Protein AF-A0A849Q1C1-F1 (afdb_monomer)

pLDDT: mean 88.95, std 11.0, range [47.62, 97.81]

Secondary structure (DSSP, 8-state):
--EEEE-----SSS---HHHHHHHHH-SEEEE-S---SHHHHHHHHTTS-EEE---SSS-HHHHHHS-SEEEEEETTEEEEEESS----SS----

Foldseek 3Di:
DAEAEEEQCQDDFCDDDPVCVVVLVPHQAYEYQANLQDPRNVVNSVVSVRYDYAHAPNHDPVRNVVGHQKDWDDDPNDIDIHHNDDDPPPDDPPD

Mean predicted aligned error: 4.96 Å

Radius of gyration: 13.64 Å; Cα contacts (8 Å, |Δi|>4): 164; chains: 1; bounding box: 29×27×38 Å

Solvent-accessible surface area (backbone atoms only — not comparable to full-atom values): 5609 Å² total; per-residue (Å²): 140,40,72,44,78,48,54,66,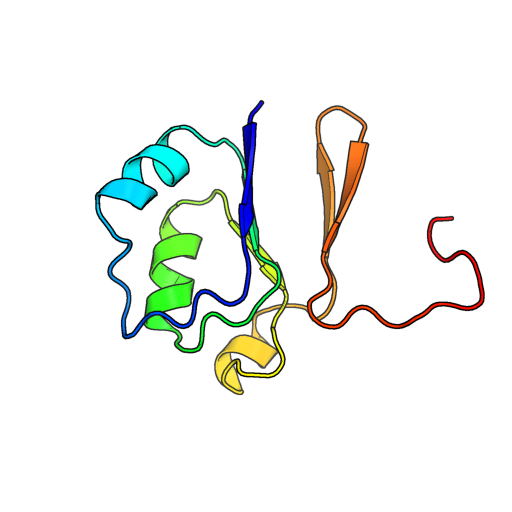62,62,44,88,50,46,79,71,55,74,82,53,44,57,55,63,69,74,32,65,33,34,42,32,32,16,20,36,57,39,70,46,25,44,47,49,51,50,73,68,75,34,60,46,60,20,30,25,91,71,33,47,74,71,50,54,72,75,30,44,65,61,42,76,51,72,54,99,92,42,80,47,78,43,51,40,80,82,71,90,66,95,57,90,80,88,123

Sequence (95 aa):
MRILAISDTHLRGGDIPPTFRGLVDDCDIIAHAGDFTSNECYNAFAATGKLKAVCGNSDDSELKKILPERLVFETEGVKIGIVHEGSLSIMDTTA

Nearest PDB structures (foldseek):
  5xcj-assembly1_A  TM=7.704E-01  e=1.909E-03  Entamoeba histolytica
  7r3a-assembly4_G  TM=3.792E-01  e=2.332E+00  Methanococcus maripaludis
  1yo6-assembly1_B  TM=4.589E-01  e=6.094E+00  Caenorhabditis elegans

Structure (mmCIF, N/CA/C/O backbone):
data_AF-A0A849Q1C1-F1
#
_entry.id   AF-A0A849Q1C1-F1
#
loop_
_atom_site.group_PDB
_atom_site.id
_atom_site.type_symbol
_atom_site.label_atom_id
_atom_site.label_alt_id
_atom_site.label_comp_id
_atom_site.label_asym_id
_atom_site.label_entity_id
_atom_site.label_seq_id
_atom_site.pdbx_PDB_ins_code
_atom_site.Cartn_x
_atom_site.Cartn_y
_atom_site.Cartn_z
_atom_site.occupancy
_atom_site.B_iso_or_equiv
_atom_site.auth_seq_id
_atom_site.auth_comp_id
_atom_site.auth_asym_id
_atom_site.auth_atom_id
_atom_site.pdbx_PDB_model_num
ATOM 1 N N . MET A 1 1 ? -15.635 -4.738 7.598 1.00 89.38 1 MET A N 1
ATOM 2 C CA . MET A 1 1 ? -14.498 -4.116 6.903 1.00 89.38 1 MET A CA 1
ATOM 3 C C . MET A 1 1 ? -13.326 -5.086 6.871 1.00 89.38 1 MET A C 1
ATOM 5 O O . MET A 1 1 ? -13.095 -5.754 7.875 1.00 89.38 1 MET A O 1
ATOM 9 N N . ARG A 1 2 ? -12.610 -5.184 5.751 1.00 96.12 2 ARG A N 1
ATOM 10 C CA . ARG A 1 2 ? -11.429 -6.041 5.569 1.00 96.12 2 ARG A CA 1
ATOM 11 C C . ARG A 1 2 ? -10.220 -5.198 5.171 1.00 96.12 2 ARG A C 1
ATOM 13 O O . ARG A 1 2 ? -10.289 -4.428 4.215 1.00 96.12 2 ARG A O 1
ATOM 20 N N . ILE A 1 3 ? -9.115 -5.380 5.889 1.00 97.19 3 ILE A N 1
ATOM 21 C CA . ILE A 1 3 ? -7.826 -4.754 5.580 1.00 97.19 3 ILE A CA 1
ATOM 22 C C . ILE A 1 3 ? -6.887 -5.839 5.061 1.00 97.19 3 ILE A C 1
ATOM 24 O O . ILE A 1 3 ? -6.648 -6.833 5.745 1.00 97.19 3 ILE A O 1
ATOM 28 N N . LEU A 1 4 ? -6.353 -5.638 3.861 1.00 96.94 4 LEU A N 1
ATOM 29 C CA . LEU A 1 4 ? -5.302 -6.465 3.287 1.00 96.94 4 LEU A CA 1
ATOM 30 C C . LEU A 1 4 ? -3.949 -5.857 3.659 1.00 96.94 4 LEU A C 1
ATOM 32 O O . LEU A 1 4 ? -3.572 -4.819 3.119 1.00 96.94 4 LEU A O 1
ATOM 36 N N . ALA A 1 5 ? -3.244 -6.481 4.600 1.00 96.50 5 ALA A N 1
ATOM 37 C CA . ALA A 1 5 ? -1.907 -6.067 5.012 1.00 96.50 5 ALA A CA 1
ATOM 38 C C . ALA A 1 5 ? -0.843 -6.849 4.228 1.00 96.50 5 ALA A C 1
ATOM 40 O O . ALA A 1 5 ? -0.836 -8.080 4.270 1.00 96.50 5 ALA A O 1
ATOM 41 N N . ILE A 1 6 ? 0.032 -6.137 3.518 1.00 95.38 6 ILE A N 1
ATOM 42 C CA . ILE A 1 6 ? 1.108 -6.698 2.690 1.00 95.38 6 ILE A CA 1
ATOM 43 C C . ILE A 1 6 ? 2.377 -5.842 2.750 1.00 95.38 6 ILE A C 1
ATOM 45 O O . ILE A 1 6 ? 2.353 -4.701 3.207 1.00 95.38 6 ILE A O 1
ATOM 49 N N . SER A 1 7 ? 3.496 -6.396 2.301 1.00 94.44 7 SER A N 1
ATOM 50 C CA . SER A 1 7 ? 4.798 -5.731 2.229 1.00 94.44 7 SER A CA 1
ATOM 51 C C . SER A 1 7 ? 5.704 -6.472 1.246 1.00 94.44 7 SER A C 1
ATOM 53 O O . SER A 1 7 ? 5.344 -7.566 0.804 1.00 94.44 7 SER A O 1
ATOM 55 N N . ASP A 1 8 ? 6.856 -5.885 0.911 1.00 93.12 8 ASP A N 1
ATOM 56 C CA . ASP A 1 8 ? 7.955 -6.571 0.210 1.00 93.12 8 ASP A CA 1
ATOM 57 C C . ASP A 1 8 ? 7.511 -7.245 -1.098 1.00 93.12 8 ASP A C 1
ATOM 59 O O . ASP A 1 8 ? 7.961 -8.330 -1.467 1.00 93.12 8 ASP A O 1
ATOM 63 N N . THR A 1 9 ? 6.580 -6.598 -1.801 1.00 88.38 9 THR A N 1
ATOM 64 C CA . THR A 1 9 ? 5.885 -7.182 -2.949 1.00 88.38 9 THR A CA 1
ATOM 65 C C . THR A 1 9 ? 6.857 -7.533 -4.079 1.00 88.38 9 THR A C 1
ATOM 67 O O . THR A 1 9 ? 6.668 -8.564 -4.724 1.00 88.38 9 THR A O 1
ATOM 70 N N . HIS A 1 10 ? 7.901 -6.719 -4.310 1.00 85.00 10 HIS A N 1
ATOM 71 C CA . HIS A 1 10 ? 9.015 -7.017 -5.234 1.00 85.00 10 HIS A CA 1
ATOM 72 C C . HIS A 1 10 ? 8.581 -7.571 -6.613 1.00 85.00 10 HIS A C 1
ATOM 74 O O . HIS A 1 10 ? 9.267 -8.394 -7.233 1.00 85.00 10 HIS A O 1
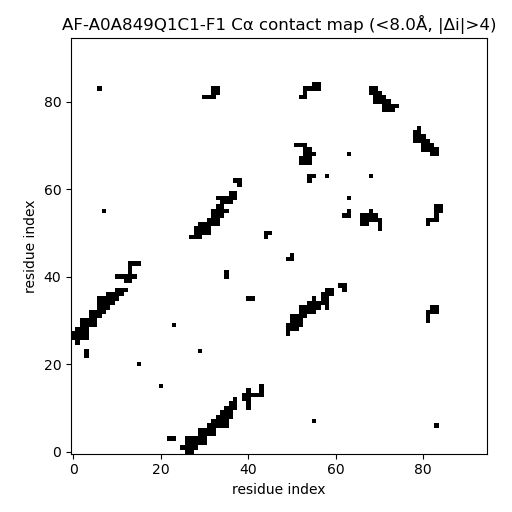ATOM 80 N N . LEU A 1 11 ? 7.412 -7.146 -7.107 1.00 83.25 11 LEU A N 1
ATOM 81 C CA . LEU A 1 11 ? 6.873 -7.627 -8.374 1.00 83.25 11 LEU A CA 1
ATOM 82 C C . LEU A 1 11 ? 7.621 -6.986 -9.542 1.00 83.25 11 LEU A C 1
ATOM 84 O O . LEU A 1 11 ? 7.864 -5.779 -9.587 1.00 83.25 11 LEU A O 1
ATOM 88 N N . ARG A 1 12 ? 7.946 -7.817 -10.535 1.00 78.19 12 ARG A N 1
ATOM 89 C CA . ARG A 1 12 ? 8.475 -7.348 -11.815 1.00 78.19 12 ARG A CA 1
ATOM 90 C C . ARG A 1 12 ? 7.311 -6.833 -12.662 1.00 78.19 12 ARG A C 1
ATOM 92 O O . ARG A 1 12 ? 6.601 -7.633 -13.263 1.00 78.19 12 ARG A O 1
ATOM 99 N N . GLY A 1 13 ? 7.138 -5.514 -12.701 1.00 80.44 13 GLY A N 1
ATOM 100 C CA . GLY A 1 13 ? 6.063 -4.838 -13.434 1.00 80.44 13 GLY A CA 1
ATOM 101 C C . GLY A 1 13 ? 4.788 -4.633 -12.607 1.00 80.44 13 GLY A C 1
ATOM 102 O O . GLY A 1 13 ? 4.801 -4.755 -11.383 1.00 80.44 13 GLY A O 1
ATOM 103 N N . GLY A 1 14 ? 3.685 -4.290 -13.279 1.00 79.94 14 GLY A N 1
ATOM 104 C CA . GLY A 1 14 ? 2.398 -3.939 -12.654 1.00 79.94 14 GLY A CA 1
ATOM 105 C C . GLY A 1 14 ? 1.359 -5.064 -12.556 1.00 79.94 14 GLY A C 1
ATOM 106 O O . GLY A 1 14 ? 0.230 -4.814 -12.135 1.00 79.94 14 GLY A O 1
ATOM 107 N N . ASP A 1 15 ? 1.689 -6.293 -12.956 1.00 85.19 15 ASP A N 1
ATOM 108 C CA . ASP A 1 15 ? 0.709 -7.381 -12.987 1.00 85.19 15 ASP A CA 1
ATOM 109 C C . ASP A 1 15 ? 0.535 -8.033 -11.612 1.00 85.19 15 ASP A C 1
ATOM 111 O O . ASP A 1 15 ? 1.378 -8.790 -11.127 1.00 85.19 15 ASP A O 1
ATOM 115 N N . ILE A 1 16 ? -0.614 -7.764 -10.990 1.00 85.69 16 ILE A N 1
ATOM 116 C CA . ILE A 1 16 ? -1.027 -8.424 -9.750 1.00 85.69 16 ILE A CA 1
ATOM 117 C C . ILE A 1 16 ? -1.468 -9.860 -10.084 1.00 85.69 16 ILE A C 1
ATOM 119 O O . ILE A 1 16 ? -2.383 -10.030 -10.898 1.00 85.69 16 ILE A O 1
ATOM 123 N N . PRO A 1 17 ? -0.894 -10.898 -9.442 1.00 87.31 17 PRO A N 1
ATOM 124 C CA . PRO A 1 17 ? -1.258 -12.285 -9.709 1.00 87.31 17 PRO A CA 1
ATOM 125 C C . PRO A 1 17 ? -2.775 -12.529 -9.594 1.00 87.31 17 PRO A C 1
ATOM 127 O O . PRO A 1 17 ? -3.390 -12.047 -8.639 1.00 87.31 17 PRO A O 1
ATOM 130 N N . PRO A 1 18 ? -3.400 -13.320 -10.491 1.00 86.31 18 PRO A N 1
ATOM 131 C CA . PRO A 1 18 ? -4.853 -13.533 -10.489 1.00 86.31 18 PRO A CA 1
ATOM 132 C C . PRO A 1 18 ? -5.407 -14.063 -9.162 1.00 86.31 18 PRO A C 1
ATOM 134 O O . PRO A 1 18 ? -6.491 -13.678 -8.732 1.00 86.31 18 PRO A O 1
ATOM 137 N N . THR A 1 19 ? -4.641 -14.916 -8.480 1.00 82.75 19 THR A N 1
ATOM 138 C CA . THR A 1 19 ? -4.986 -15.448 -7.155 1.00 82.75 19 THR A CA 1
ATOM 139 C C . THR A 1 19 ? -5.007 -14.364 -6.079 1.00 82.75 19 THR A C 1
ATOM 141 O O . THR A 1 19 ? -5.810 -14.434 -5.154 1.00 82.75 19 THR A O 1
ATOM 144 N N . PHE A 1 20 ? -4.160 -13.343 -6.215 1.00 88.19 20 PHE A N 1
ATOM 145 C CA . PHE A 1 20 ? -4.101 -12.203 -5.307 1.00 88.19 20 PHE A CA 1
ATOM 146 C C . PHE A 1 20 ? -5.148 -11.138 -5.652 1.00 88.19 20 PHE A C 1
ATOM 148 O O . PHE A 1 20 ? -5.657 -10.452 -4.768 1.00 88.19 20 PHE A O 1
ATOM 155 N N . ARG A 1 21 ? -5.542 -11.040 -6.928 1.00 88.81 21 ARG A N 1
ATOM 156 C CA . ARG A 1 21 ? -6.558 -10.092 -7.398 1.00 88.81 21 ARG A CA 1
ATOM 157 C C . ARG A 1 21 ? -7.886 -10.236 -6.651 1.00 88.81 21 ARG A C 1
ATOM 159 O O . ARG A 1 21 ? -8.449 -9.231 -6.236 1.00 88.81 21 ARG A O 1
ATOM 166 N N . GLY A 1 22 ? -8.324 -11.469 -6.388 1.00 91.19 22 GLY A N 1
ATOM 167 C CA . GLY A 1 22 ? -9.539 -11.717 -5.603 1.00 91.19 22 GLY A CA 1
ATOM 168 C C . GLY A 1 22 ? -9.482 -11.130 -4.186 1.00 91.19 22 GLY A C 1
ATOM 169 O O . GLY A 1 22 ? -10.477 -10.592 -3.711 1.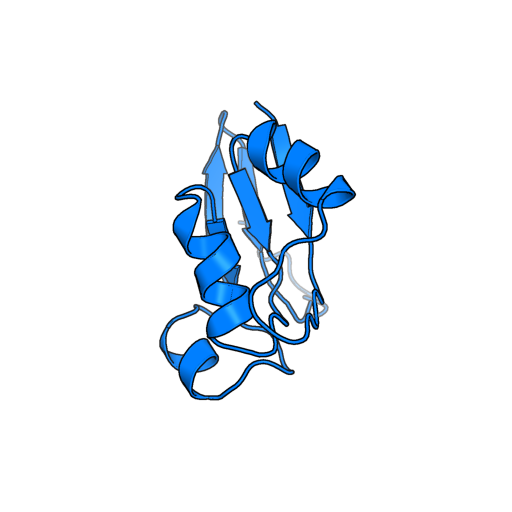00 91.19 22 GLY A O 1
ATOM 170 N N . LEU A 1 23 ? -8.312 -11.162 -3.536 1.00 93.31 23 LEU A N 1
ATOM 171 C CA . LEU A 1 23 ? -8.111 -10.558 -2.211 1.00 93.31 23 LEU A CA 1
ATOM 172 C C . LEU A 1 23 ? -8.143 -9.027 -2.274 1.00 93.31 23 LEU A C 1
ATOM 174 O O . LEU A 1 23 ? -8.709 -8.378 -1.397 1.00 93.31 23 LEU A O 1
ATOM 178 N N . VAL A 1 24 ? -7.555 -8.450 -3.323 1.00 92.62 24 VAL A N 1
ATOM 179 C CA . VAL A 1 24 ? -7.563 -7.000 -3.575 1.00 92.62 24 VAL A CA 1
ATOM 180 C C . VAL A 1 24 ? -8.986 -6.487 -3.823 1.00 92.62 24 VAL A C 1
ATOM 182 O O . VAL A 1 24 ? -9.370 -5.421 -3.331 1.00 92.62 24 VAL A O 1
ATOM 185 N N . ASP A 1 25 ? -9.794 -7.248 -4.555 1.00 91.38 25 ASP A N 1
ATOM 186 C CA . ASP A 1 25 ? -11.163 -6.855 -4.879 1.00 91.38 25 ASP A CA 1
ATOM 187 C C . ASP A 1 25 ? -12.100 -6.978 -3.658 1.00 91.38 25 ASP A C 1
ATOM 189 O O . ASP A 1 25 ? -12.923 -6.087 -3.447 1.00 91.38 25 ASP A O 1
ATOM 193 N N . ASP A 1 26 ? -11.916 -8.000 -2.812 1.00 94.75 26 ASP A N 1
ATOM 194 C CA . ASP A 1 26 ? -12.733 -8.282 -1.613 1.00 94.75 26 ASP A CA 1
ATOM 195 C C . ASP A 1 26 ? -12.342 -7.460 -0.361 1.00 94.75 26 ASP A C 1
ATOM 197 O O . ASP A 1 26 ? -13.060 -7.464 0.642 1.00 94.75 26 ASP A O 1
ATOM 201 N N . CYS A 1 27 ? -11.216 -6.738 -0.396 1.00 96.62 27 CYS A N 1
ATOM 202 C CA . CYS A 1 27 ? -10.802 -5.849 0.695 1.00 96.62 27 CYS A CA 1
ATOM 203 C C . CYS A 1 27 ? -11.316 -4.410 0.533 1.00 96.62 27 CYS A C 1
ATOM 205 O O . CYS A 1 27 ? -11.581 -3.946 -0.577 1.00 96.62 27 CYS A O 1
ATOM 207 N N . ASP A 1 28 ? -11.411 -3.681 1.646 1.00 97.12 28 ASP A N 1
ATOM 208 C CA . ASP A 1 28 ? -11.785 -2.261 1.667 1.00 97.12 28 ASP A CA 1
ATOM 209 C C . ASP A 1 28 ? -10.543 -1.354 1.657 1.00 97.12 28 ASP A C 1
ATOM 211 O O . ASP A 1 28 ? -10.546 -0.288 1.044 1.00 97.12 28 ASP A O 1
ATOM 215 N N . ILE A 1 29 ? -9.469 -1.789 2.328 1.00 97.81 29 ILE A N 1
ATOM 216 C CA . ILE A 1 29 ? -8.203 -1.057 2.468 1.00 97.81 29 ILE A CA 1
ATOM 217 C C . ILE A 1 29 ? -7.038 -2.006 2.200 1.00 97.81 29 ILE A C 1
ATOM 219 O O . ILE A 1 29 ? -7.012 -3.125 2.713 1.00 97.81 29 ILE A O 1
ATOM 223 N N . ILE A 1 30 ? -6.040 -1.525 1.462 1.00 97.62 30 ILE A N 1
ATOM 224 C CA . ILE A 1 30 ? -4.749 -2.193 1.281 1.00 97.62 30 ILE A CA 1
ATOM 225 C C . ILE A 1 30 ? -3.715 -1.421 2.098 1.00 97.62 30 ILE A C 1
ATOM 227 O O . ILE A 1 30 ? -3.393 -0.286 1.756 1.00 97.62 30 ILE A O 1
ATOM 231 N N . ALA A 1 31 ? -3.207 -2.016 3.171 1.00 97.56 31 ALA A N 1
ATOM 232 C CA . ALA A 1 31 ? -2.120 -1.470 3.976 1.00 97.56 31 ALA A CA 1
ATOM 233 C C . ALA A 1 31 ? -0.795 -2.084 3.503 1.00 97.56 31 ALA A C 1
ATOM 235 O O . ALA A 1 31 ? -0.571 -3.276 3.703 1.00 97.56 31 ALA A O 1
ATOM 236 N N . HIS A 1 32 ? 0.066 -1.290 2.862 1.00 97.00 32 HIS A N 1
ATOM 237 C CA . HIS A 1 32 ? 1.322 -1.770 2.282 1.00 97.00 32 HIS A CA 1
ATOM 238 C C . HIS A 1 32 ? 2.546 -1.170 2.977 1.00 97.00 32 HIS A C 1
ATOM 240 O O . HIS A 1 32 ? 2.750 0.046 2.948 1.00 97.00 32 HIS A O 1
ATOM 246 N N . ALA A 1 33 ? 3.407 -2.009 3.551 1.00 96.25 33 ALA A N 1
ATOM 247 C CA . ALA A 1 33 ? 4.591 -1.564 4.288 1.00 96.25 33 ALA A CA 1
ATOM 248 C C . ALA A 1 33 ? 5.825 -1.327 3.393 1.00 96.25 33 ALA A C 1
ATOM 250 O O . ALA A 1 33 ? 6.930 -1.637 3.802 1.00 96.25 33 ALA A O 1
ATOM 251 N N . GLY A 1 34 ? 5.647 -0.782 2.183 1.00 94.31 34 GLY A N 1
ATOM 252 C CA . GLY A 1 34 ? 6.752 -0.490 1.253 1.00 94.31 34 GLY A CA 1
ATOM 253 C C . GLY A 1 34 ? 7.360 -1.691 0.523 1.00 94.31 34 GLY A C 1
ATOM 254 O O . GLY A 1 34 ? 6.883 -2.817 0.667 1.00 94.31 34 GLY A O 1
ATOM 255 N N . ASP A 1 35 ? 8.384 -1.412 -0.285 1.00 94.75 35 ASP A N 1
ATOM 256 C CA . ASP A 1 35 ? 9.101 -2.360 -1.150 1.00 94.75 35 ASP A CA 1
ATOM 257 C C . ASP A 1 35 ? 8.250 -2.878 -2.326 1.00 94.75 35 ASP A C 1
ATOM 259 O O . ASP A 1 35 ? 8.066 -4.073 -2.581 1.00 94.75 35 ASP A O 1
ATOM 263 N N . PHE A 1 36 ? 7.726 -1.917 -3.090 1.00 92.88 36 PHE A N 1
ATOM 264 C CA . PHE A 1 36 ? 7.072 -2.140 -4.380 1.00 92.88 36 PHE A CA 1
ATOM 265 C C . PHE A 1 36 ? 8.083 -2.434 -5.492 1.00 92.88 36 PHE A C 1
ATOM 267 O O . PHE A 1 36 ? 7.789 -3.233 -6.382 1.00 92.88 36 PHE A O 1
ATOM 274 N N . THR A 1 37 ? 9.260 -1.797 -5.446 1.00 80.38 37 THR A N 1
ATOM 275 C CA . THR A 1 37 ? 10.415 -1.932 -6.370 1.00 80.38 37 THR A CA 1
ATOM 276 C C . THR A 1 37 ? 10.224 -1.482 -7.820 1.00 80.38 37 THR A C 1
ATOM 278 O O . THR A 1 37 ? 11.129 -1.625 -8.637 1.00 80.38 37 THR A O 1
ATOM 281 N N . SER A 1 38 ? 9.066 -0.921 -8.172 1.00 87.00 38 SER A N 1
ATOM 282 C CA . SER A 1 38 ? 8.887 -0.170 -9.419 1.00 87.00 38 SER A CA 1
ATOM 283 C C . SER A 1 38 ? 7.648 0.723 -9.352 1.00 87.00 38 SER A C 1
ATOM 285 O O . SER A 1 38 ? 6.669 0.408 -8.667 1.00 87.00 38 SER A O 1
ATOM 287 N N . ASN A 1 39 ? 7.652 1.818 -10.119 1.00 88.38 39 ASN A N 1
ATOM 288 C CA . ASN A 1 39 ? 6.469 2.672 -10.274 1.00 88.38 39 ASN A CA 1
ATOM 289 C C . ASN A 1 39 ? 5.279 1.913 -10.877 1.00 88.38 39 ASN A C 1
ATOM 291 O O . ASN A 1 39 ? 4.138 2.193 -10.529 1.00 88.38 39 ASN A O 1
ATOM 295 N N . GLU A 1 40 ? 5.524 0.947 -11.765 1.00 91.06 40 GLU A N 1
ATOM 296 C CA . GLU A 1 40 ? 4.463 0.135 -12.369 1.00 91.06 40 GLU A CA 1
ATOM 297 C C . GLU A 1 40 ? 3.727 -0.707 -11.324 1.00 91.06 40 GLU A C 1
ATOM 299 O O . GLU A 1 40 ? 2.496 -0.681 -11.279 1.00 91.06 40 GLU A O 1
ATOM 304 N N . CYS A 1 41 ? 4.474 -1.387 -10.448 1.00 91.12 41 CYS A N 1
ATOM 305 C CA . CYS A 1 41 ? 3.922 -2.139 -9.323 1.00 91.12 41 CYS A CA 1
ATOM 306 C C . CYS A 1 41 ? 3.090 -1.224 -8.419 1.00 91.12 41 CYS A C 1
ATOM 308 O O . CYS A 1 41 ? 1.904 -1.474 -8.203 1.00 91.12 41 CYS A O 1
ATOM 310 N N . TYR A 1 42 ? 3.669 -0.107 -7.969 1.00 93.75 42 TYR A N 1
ATOM 311 C CA . TYR A 1 42 ? 2.956 0.870 -7.144 1.00 93.75 42 TYR A CA 1
ATOM 312 C C . TYR A 1 42 ? 1.657 1.353 -7.805 1.00 93.75 42 TYR A C 1
ATOM 314 O O . TYR A 1 42 ? 0.597 1.339 -7.177 1.00 93.75 42 TYR A O 1
ATOM 322 N N . ASN A 1 43 ? 1.711 1.723 -9.087 1.00 92.94 43 ASN A N 1
ATOM 323 C CA . ASN A 1 43 ? 0.558 2.231 -9.824 1.00 92.94 43 ASN A CA 1
ATOM 324 C C . ASN A 1 43 ? -0.569 1.198 -9.933 1.00 92.94 43 ASN A C 1
ATOM 326 O O . ASN A 1 43 ? -1.739 1.575 -9.866 1.00 92.94 43 ASN A O 1
ATOM 330 N N . ALA A 1 44 ? -0.249 -0.094 -10.044 1.00 92.56 44 ALA A N 1
ATOM 331 C CA . ALA A 1 44 ? -1.250 -1.157 -10.091 1.00 92.56 44 ALA A CA 1
ATOM 332 C C . ALA A 1 44 ? -2.080 -1.239 -8.800 1.00 92.56 44 ALA A C 1
ATOM 334 O O . ALA A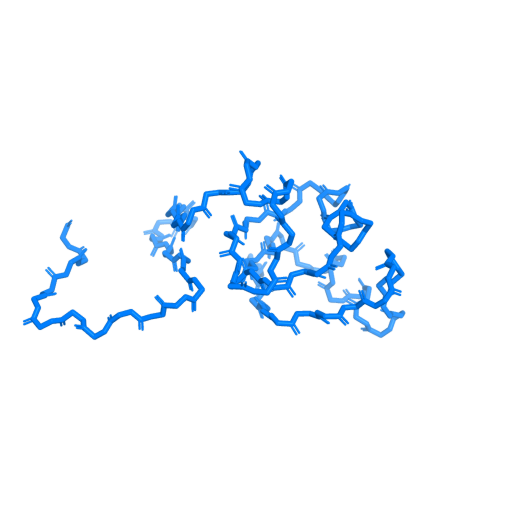 1 44 ? -3.302 -1.411 -8.851 1.00 92.56 44 ALA A O 1
ATOM 335 N N . PHE A 1 45 ? -1.437 -1.063 -7.642 1.00 93.44 45 PHE A N 1
ATOM 336 C CA . PHE A 1 45 ? -2.130 -0.993 -6.355 1.00 93.44 45 PHE A CA 1
ATOM 337 C C . PHE A 1 45 ? -2.805 0.365 -6.144 1.00 93.44 45 PHE A C 1
ATOM 339 O O . PHE A 1 45 ? -3.942 0.412 -5.673 1.00 93.44 45 PHE A O 1
ATOM 346 N N . ALA A 1 46 ? -2.158 1.468 -6.524 1.00 93.94 46 ALA A N 1
ATOM 347 C CA . ALA A 1 46 ? -2.707 2.815 -6.376 1.00 93.94 46 ALA A CA 1
ATOM 348 C C . ALA A 1 46 ? -3.998 3.006 -7.192 1.00 93.94 46 ALA A C 1
ATOM 350 O O . ALA A 1 46 ? -4.954 3.606 -6.701 1.00 93.94 46 ALA A O 1
ATOM 351 N N . ALA A 1 47 ? -4.0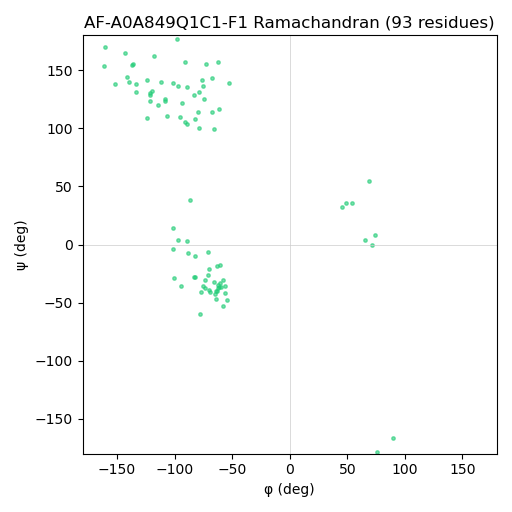75 2.413 -8.388 1.00 93.75 47 ALA A N 1
ATOM 352 C CA . ALA A 1 47 ? -5.253 2.445 -9.256 1.00 93.75 47 ALA A CA 1
ATOM 353 C C . ALA A 1 47 ? -6.510 1.815 -8.628 1.00 93.75 47 ALA A C 1
ATOM 355 O O . ALA A 1 47 ? -7.620 2.085 -9.080 1.00 93.75 47 ALA A O 1
ATOM 356 N N . THR A 1 48 ? -6.367 1.004 -7.574 1.00 92.56 48 THR A N 1
ATOM 357 C CA . THR A 1 48 ? -7.518 0.454 -6.837 1.00 92.56 48 THR A CA 1
ATOM 358 C C . THR A 1 48 ? -8.264 1.515 -6.025 1.00 92.56 48 THR A C 1
ATOM 360 O O . THR A 1 48 ? -9.413 1.292 -5.655 1.00 92.56 48 THR A O 1
ATOM 363 N N . GLY A 1 49 ? -7.618 2.643 -5.699 1.00 94.56 49 GLY A N 1
ATOM 364 C 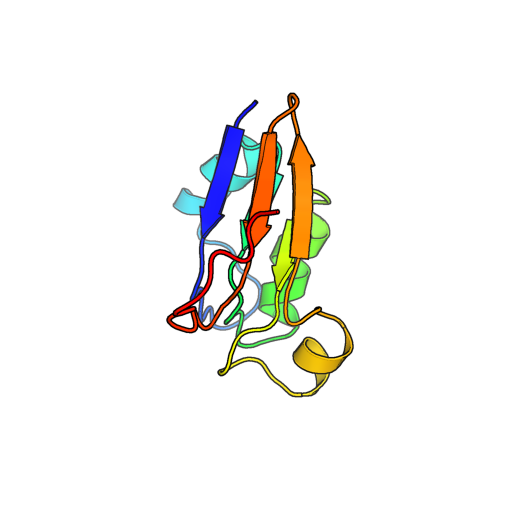CA . GLY A 1 49 ? -8.152 3.670 -4.797 1.00 94.56 49 GLY A CA 1
ATOM 365 C C . GLY A 1 49 ? -8.195 3.263 -3.317 1.00 94.56 49 GLY A C 1
ATOM 366 O O . GLY A 1 49 ? -8.600 4.065 -2.479 1.00 94.56 49 GLY A O 1
ATOM 367 N N . LYS A 1 50 ? -7.759 2.041 -2.978 1.00 96.19 50 LYS A N 1
ATOM 368 C CA . LYS A 1 50 ? -7.822 1.463 -1.622 1.00 96.19 50 LYS A CA 1
ATOM 369 C C . LYS A 1 50 ? -6.486 1.519 -0.869 1.00 96.19 50 LYS A C 1
ATOM 371 O O . LYS A 1 50 ? -6.405 1.092 0.281 1.00 96.19 50 LYS A O 1
ATOM 376 N N . LEU A 1 51 ? -5.424 1.996 -1.520 1.00 97.12 51 LEU A N 1
ATOM 377 C CA . LEU A 1 51 ? -4.049 1.877 -1.036 1.00 97.12 51 LEU A CA 1
ATOM 378 C C . LEU A 1 51 ? -3.703 2.895 0.063 1.00 97.12 51 LEU A C 1
ATOM 380 O O . LEU A 1 51 ? -3.905 4.102 -0.078 1.00 97.12 51 LEU A O 1
ATOM 384 N N . LYS A 1 52 ? -3.109 2.387 1.141 1.00 97.69 52 LYS A N 1
ATOM 385 C CA . LYS A 1 52 ? -2.431 3.107 2.221 1.00 97.69 52 LYS A CA 1
ATOM 386 C C . LYS A 1 52 ? -1.015 2.543 2.310 1.00 97.69 52 LYS A C 1
ATOM 388 O O . LYS A 1 52 ? -0.846 1.396 2.710 1.00 97.69 52 LYS A O 1
ATOM 393 N N . ALA A 1 53 ? -0.011 3.313 1.900 1.00 97.25 53 ALA A N 1
ATOM 394 C CA . ALA A 1 53 ? 1.345 2.800 1.735 1.00 97.25 53 ALA A CA 1
ATOM 395 C C . ALA A 1 53 ? 2.419 3.745 2.278 1.00 97.25 53 ALA A C 1
ATOM 397 O O . ALA A 1 53 ? 2.219 4.960 2.333 1.00 97.25 53 ALA A O 1
ATOM 398 N N . VAL A 1 54 ? 3.558 3.158 2.636 1.00 96.56 54 VAL A N 1
ATOM 399 C CA . VAL A 1 54 ? 4.817 3.852 2.940 1.00 96.56 54 VAL A CA 1
ATOM 400 C C . VAL A 1 54 ? 5.897 3.426 1.954 1.00 96.56 54 VAL A C 1
ATOM 402 O O . VAL A 1 54 ? 5.742 2.398 1.294 1.00 96.56 54 VAL A O 1
ATOM 405 N N . CYS A 1 55 ? 6.978 4.195 1.841 1.00 94.88 55 CYS A N 1
ATOM 406 C CA . CYS A 1 55 ? 8.151 3.767 1.080 1.00 94.88 55 CYS A CA 1
ATOM 407 C C . CYS A 1 55 ? 8.970 2.734 1.865 1.00 94.88 55 CYS A C 1
ATOM 409 O O . CYS A 1 55 ? 9.136 2.862 3.081 1.00 94.88 55 CYS A O 1
ATOM 411 N N . GLY A 1 56 ? 9.506 1.742 1.158 1.00 93.81 56 GLY A N 1
ATOM 412 C CA . GLY A 1 56 ? 10.464 0.781 1.692 1.00 93.81 56 GLY A CA 1
ATOM 413 C C . GLY A 1 56 ? 11.917 1.120 1.358 1.00 93.81 56 GLY A C 1
ATOM 414 O O . GLY A 1 56 ? 12.215 2.120 0.691 1.00 93.81 56 GLY A O 1
ATOM 415 N N . ASN A 1 57 ? 12.854 0.323 1.869 1.00 92.56 57 ASN A N 1
ATOM 416 C CA . ASN A 1 57 ? 14.284 0.576 1.694 1.00 92.56 57 ASN A CA 1
ATOM 417 C C . ASN A 1 57 ? 14.753 0.260 0.262 1.00 92.56 57 ASN A C 1
ATOM 419 O O . ASN A 1 57 ? 15.635 0.964 -0.247 1.00 92.56 57 ASN A O 1
ATOM 423 N N . SER A 1 58 ? 14.114 -0.701 -0.405 1.00 90.50 5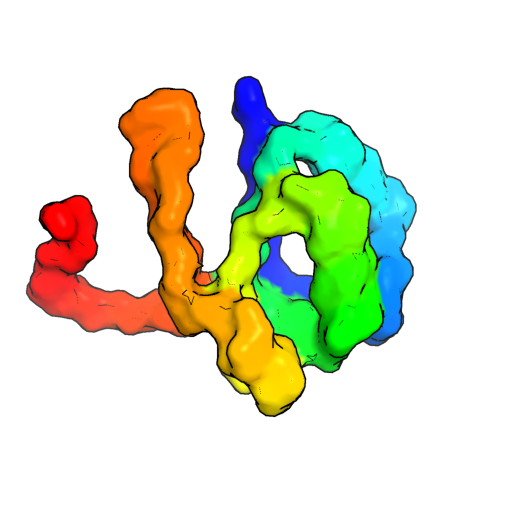8 SER A N 1
ATOM 424 C CA . SER A 1 58 ? 14.401 -1.157 -1.768 1.00 90.50 58 SER A CA 1
ATOM 425 C C . SER A 1 58 ? 13.646 -0.363 -2.836 1.00 90.50 58 SER A C 1
ATOM 427 O O . SER A 1 58 ? 13.911 -0.533 -4.025 1.00 90.50 58 SER A O 1
ATOM 429 N N . ASP A 1 59 ? 12.723 0.518 -2.439 1.00 91.12 59 ASP A N 1
ATOM 430 C CA . ASP A 1 59 ? 11.996 1.376 -3.374 1.00 91.12 59 ASP A CA 1
ATOM 431 C C . ASP A 1 59 ? 12.899 2.422 -4.048 1.00 91.12 59 ASP A C 1
ATOM 433 O O . ASP A 1 59 ? 13.798 3.020 -3.436 1.00 91.12 59 ASP A O 1
ATOM 437 N N . ASP A 1 60 ? 12.602 2.681 -5.323 1.00 88.88 60 ASP A N 1
ATOM 438 C CA . ASP A 1 60 ? 13.295 3.674 -6.138 1.00 88.88 60 ASP A CA 1
ATOM 439 C C . ASP A 1 60 ? 13.134 5.096 -5.582 1.00 88.88 60 ASP A C 1
ATOM 441 O O . ASP A 1 60 ? 12.162 5.442 -4.904 1.00 88.88 60 ASP A O 1
ATOM 445 N N . SER A 1 61 ? 14.075 5.972 -5.938 1.00 89.00 61 SER A N 1
ATOM 446 C CA . SER A 1 61 ? 14.089 7.371 -5.492 1.00 89.00 61 SER A CA 1
ATOM 447 C C . SER A 1 61 ? 12.823 8.146 -5.867 1.00 89.00 61 SER A C 1
ATOM 449 O O . SER A 1 61 ? 12.417 9.034 -5.123 1.00 89.00 61 SER A O 1
ATOM 451 N N . GLU A 1 62 ? 12.178 7.807 -6.983 1.00 90.19 62 GLU A N 1
ATOM 452 C CA . GLU A 1 62 ? 10.904 8.410 -7.383 1.00 90.19 62 GLU A CA 1
ATOM 453 C C . GLU A 1 62 ? 9.756 7.986 -6.459 1.00 90.19 62 GLU A C 1
ATOM 455 O O . GLU A 1 62 ? 8.975 8.837 -6.035 1.00 90.19 62 GLU A O 1
ATOM 460 N N . LEU A 1 63 ? 9.698 6.710 -6.057 1.00 90.81 63 LEU A N 1
ATOM 461 C CA . LEU A 1 63 ? 8.707 6.226 -5.091 1.00 90.81 63 LEU A CA 1
ATOM 462 C C . LEU A 1 63 ? 8.914 6.865 -3.717 1.00 90.81 63 LEU A C 1
ATOM 464 O O . LEU A 1 63 ? 7.958 7.337 -3.104 1.00 90.81 63 LEU A O 1
ATOM 468 N N . LYS A 1 64 ? 10.168 6.978 -3.270 1.00 91.62 64 LYS A N 1
ATOM 469 C CA . LYS A 1 64 ? 10.530 7.644 -2.006 1.00 91.62 64 LYS A CA 1
ATOM 470 C C . LYS A 1 64 ? 10.183 9.139 -1.968 1.00 91.62 64 LYS A C 1
ATOM 472 O O . LYS A 1 64 ? 10.103 9.708 -0.887 1.00 91.62 64 LYS A O 1
ATOM 477 N N . LYS A 1 65 ? 9.967 9.792 -3.117 1.00 92.12 65 LYS A N 1
ATOM 478 C CA . LYS A 1 65 ? 9.495 11.192 -3.177 1.00 92.12 65 LYS A CA 1
ATOM 479 C C . LYS A 1 65 ? 7.982 11.324 -3.025 1.00 92.12 65 LYS A C 1
ATOM 481 O O . LYS A 1 65 ? 7.519 12.383 -2.607 1.00 92.12 65 LYS A O 1
ATOM 486 N N . ILE A 1 66 ? 7.220 10.301 -3.413 1.00 93.06 66 ILE A N 1
ATOM 487 C CA . ILE A 1 66 ? 5.750 10.346 -3.418 1.00 93.06 66 ILE A CA 1
ATOM 488 C C . ILE A 1 66 ? 5.133 9.636 -2.212 1.00 93.06 66 ILE A C 1
ATOM 490 O O . ILE A 1 66 ? 4.043 10.005 -1.779 1.00 93.06 66 ILE A O 1
ATOM 494 N N . LEU A 1 67 ? 5.816 8.626 -1.672 1.00 94.88 67 LEU A N 1
ATOM 495 C CA . LEU A 1 67 ? 5.363 7.853 -0.527 1.00 94.88 67 LEU A CA 1
ATOM 496 C C . LEU A 1 67 ? 6.002 8.380 0.761 1.00 94.88 67 LEU A C 1
ATOM 498 O O . LEU A 1 67 ? 7.204 8.645 0.784 1.00 94.88 67 LEU A O 1
ATOM 502 N N . PRO A 1 68 ? 5.227 8.514 1.848 1.00 95.06 68 PRO A N 1
ATOM 503 C CA . PRO A 1 68 ? 5.781 8.890 3.138 1.00 95.06 68 PRO A CA 1
ATOM 504 C C . PRO A 1 68 ? 6.565 7.724 3.755 1.00 95.06 68 PRO A C 1
ATOM 506 O O . PRO A 1 68 ? 6.261 6.559 3.511 1.00 95.06 68 PRO A O 1
ATOM 509 N N . GLU A 1 69 ? 7.517 8.021 4.638 1.00 93.00 69 GLU A N 1
ATOM 510 C CA . GLU A 1 69 ? 8.230 6.989 5.413 1.00 93.00 69 GLU A CA 1
ATOM 511 C C . GLU A 1 69 ? 7.345 6.336 6.488 1.00 93.00 69 GLU A C 1
ATOM 513 O O . GLU A 1 69 ? 7.578 5.204 6.912 1.00 93.00 69 GLU A O 1
ATOM 518 N N . ARG A 1 70 ? 6.334 7.070 6.969 1.00 94.06 70 ARG A N 1
ATOM 519 C CA . ARG A 1 70 ? 5.394 6.629 8.003 1.00 94.06 70 ARG A CA 1
ATOM 520 C C . ARG A 1 70 ? 3.993 7.099 7.653 1.00 94.06 70 ARG A C 1
ATOM 522 O O . ARG A 1 70 ? 3.810 8.240 7.230 1.00 94.06 70 ARG A O 1
ATOM 529 N N . LEU A 1 71 ? 3.002 6.250 7.884 1.00 95.75 71 LEU A N 1
ATOM 530 C CA . LEU A 1 71 ? 1.598 6.578 7.663 1.00 95.75 71 LEU A CA 1
ATOM 531 C C . LEU A 1 71 ? 0.775 6.131 8.863 1.00 95.75 71 LEU A C 1
ATOM 533 O O . LEU A 1 71 ? 0.882 4.987 9.290 1.00 95.75 71 LEU A O 1
ATOM 537 N N . VAL A 1 72 ? -0.077 7.014 9.377 1.00 96.00 72 VAL A N 1
ATOM 538 C CA . VAL A 1 72 ? -1.096 6.660 10.368 1.00 96.00 72 VAL A CA 1
ATOM 539 C C . VAL A 1 72 ? -2.457 6.978 9.776 1.00 96.00 72 VAL A C 1
ATOM 541 O O . VAL A 1 72 ? -2.664 8.060 9.227 1.00 96.00 72 VAL A O 1
ATOM 544 N N . PHE A 1 73 ? -3.385 6.036 9.874 1.00 95.31 73 PHE A N 1
ATOM 545 C CA . PHE A 1 73 ? -4.775 6.238 9.485 1.00 95.31 73 PHE A CA 1
ATOM 546 C C . PHE A 1 73 ? -5.705 5.635 10.533 1.00 95.31 73 PHE A C 1
ATOM 548 O O . PHE A 1 73 ? -5.318 4.741 11.282 1.00 95.31 73 PHE A O 1
ATOM 555 N N . GLU A 1 74 ? -6.929 6.144 10.600 1.00 95.69 74 GLU A N 1
ATOM 556 C CA . GLU A 1 74 ? -7.959 5.637 11.499 1.00 95.69 74 GLU A CA 1
ATOM 557 C C . GLU A 1 74 ? -9.069 4.987 10.685 1.00 95.69 74 GLU A C 1
ATOM 559 O O . GLU A 1 74 ? -9.450 5.486 9.623 1.00 95.69 74 GLU A O 1
ATOM 564 N N . THR A 1 75 ? -9.574 3.864 11.176 1.00 95.19 75 THR A N 1
ATOM 565 C CA . THR A 1 75 ? -10.730 3.203 10.591 1.00 95.19 75 THR A CA 1
ATOM 566 C C . THR A 1 75 ? -11.484 2.412 11.653 1.00 95.19 75 THR A C 1
ATOM 568 O O . THR A 1 75 ? -10.863 1.793 12.514 1.00 95.19 75 THR A O 1
ATOM 571 N N . GLU A 1 76 ? -12.818 2.475 11.640 1.00 95.69 76 GLU A N 1
ATOM 572 C CA . GLU A 1 76 ? -13.682 1.857 12.664 1.00 95.69 76 GLU A CA 1
ATOM 573 C C . GLU A 1 76 ? -13.249 2.193 14.115 1.00 95.69 76 GLU A C 1
ATOM 575 O O . GLU A 1 76 ? -13.321 1.358 15.014 1.00 95.69 76 GLU A O 1
ATOM 580 N N . GLY A 1 77 ? -12.748 3.415 14.346 1.00 95.06 77 GLY A N 1
ATOM 581 C CA . GLY A 1 77 ? -12.253 3.873 15.653 1.00 95.06 77 GLY A CA 1
ATOM 582 C C . GLY A 1 77 ? -10.896 3.295 16.083 1.00 95.06 77 GLY A C 1
ATOM 583 O O . GLY A 1 77 ? -10.474 3.511 17.219 1.00 95.06 77 GLY A O 1
ATOM 584 N N . VAL A 1 78 ? -10.197 2.573 15.201 1.00 95.25 78 VAL A N 1
ATOM 585 C CA . VAL A 1 78 ? -8.861 2.010 15.443 1.00 95.25 78 VAL A CA 1
ATOM 586 C C . VAL A 1 78 ? -7.817 2.780 14.638 1.00 95.25 78 VAL A C 1
ATOM 588 O O . VAL A 1 78 ? -7.911 2.880 13.414 1.00 95.25 78 VAL A O 1
ATOM 591 N N . LYS A 1 79 ? -6.786 3.292 15.319 1.00 95.62 79 LYS A N 1
ATOM 592 C CA . LYS A 1 79 ? -5.610 3.893 14.675 1.00 95.62 79 LYS A CA 1
ATOM 593 C C . LYS A 1 79 ? -4.617 2.810 14.268 1.00 95.62 79 LYS A C 1
ATOM 595 O O . LYS A 1 79 ? -4.214 1.991 15.089 1.00 95.62 79 LYS A O 1
ATOM 600 N N . ILE A 1 80 ? -4.199 2.839 13.009 1.00 95.62 80 ILE A N 1
ATOM 601 C CA . ILE A 1 80 ? -3.253 1.897 12.412 1.00 95.62 80 ILE A CA 1
ATOM 602 C C . ILE A 1 80 ? -2.056 2.687 11.892 1.00 95.62 80 ILE A C 1
ATOM 604 O O . ILE A 1 80 ? -2.210 3.600 11.080 1.00 95.62 80 ILE A O 1
ATOM 608 N N . GLY A 1 81 ? -0.865 2.326 12.370 1.00 95.06 81 GLY A N 1
ATOM 609 C CA . GLY A 1 81 ? 0.411 2.860 11.901 1.00 95.06 81 GLY A CA 1
ATOM 610 C C . GLY A 1 81 ? 1.115 1.883 10.962 1.00 95.06 81 GLY A C 1
ATOM 611 O O . GLY A 1 81 ? 1.140 0.682 11.224 1.00 95.06 81 GLY A O 1
ATOM 612 N N . ILE A 1 82 ? 1.702 2.403 9.888 1.00 95.62 82 ILE A N 1
ATOM 613 C CA . ILE A 1 82 ? 2.529 1.665 8.934 1.00 95.62 82 ILE A CA 1
ATOM 614 C C . ILE A 1 82 ? 3.916 2.308 8.903 1.00 95.62 82 ILE A C 1
ATOM 616 O O . ILE A 1 82 ? 4.038 3.526 8.742 1.00 95.62 82 ILE A O 1
ATOM 620 N N . VAL A 1 83 ? 4.943 1.471 9.036 1.00 94.12 83 VAL A N 1
ATOM 621 C CA . VAL A 1 83 ? 6.360 1.780 8.808 1.00 94.12 83 VAL A CA 1
ATOM 622 C C . VAL A 1 83 ? 6.992 0.563 8.129 1.00 94.12 83 VAL A C 1
ATOM 624 O O . VAL A 1 83 ? 6.590 -0.558 8.436 1.00 94.12 83 VAL A O 1
ATOM 627 N N . HIS A 1 84 ? 7.938 0.762 7.212 1.00 93.69 84 HIS A N 1
ATOM 628 C CA . HIS A 1 84 ? 8.653 -0.357 6.586 1.00 93.69 84 HIS A CA 1
ATOM 629 C C . HIS A 1 84 ? 9.720 -0.914 7.538 1.00 93.69 84 HIS A C 1
ATOM 631 O O . HIS A 1 84 ? 9.636 -2.050 7.997 1.00 93.69 84 HIS A O 1
ATOM 637 N N . GLU A 1 85 ? 10.676 -0.073 7.936 1.00 86.38 85 GLU A N 1
ATOM 638 C CA . GLU A 1 85 ? 11.687 -0.451 8.921 1.00 86.38 85 GLU A CA 1
ATOM 639 C C . GLU A 1 85 ? 11.196 -0.126 10.331 1.00 86.38 85 GLU A C 1
ATOM 641 O O . GLU A 1 85 ? 11.196 1.023 10.788 1.00 86.38 85 GLU A O 1
ATOM 646 N N . GLY A 1 86 ? 10.775 -1.170 11.042 1.00 71.62 86 GLY A N 1
ATOM 647 C CA . GLY A 1 86 ? 10.531 -1.088 12.473 1.00 71.62 86 GLY A CA 1
ATOM 648 C C . GLY A 1 86 ? 11.825 -0.728 13.200 1.00 71.62 86 GLY A C 1
ATOM 649 O O . GLY A 1 86 ? 12.791 -1.484 13.188 1.00 71.62 86 GLY A O 1
ATOM 650 N N . SER A 1 87 ? 11.850 0.426 13.859 1.00 67.50 87 SER A N 1
ATOM 651 C CA . SER A 1 87 ? 12.897 0.737 14.831 1.00 67.50 87 SER A CA 1
ATOM 652 C C . SER A 1 87 ? 12.453 0.238 16.199 1.00 67.50 87 SER A C 1
ATOM 654 O O . SER A 1 87 ? 11.307 0.459 16.592 1.00 67.50 87 SER A O 1
ATOM 656 N N . LEU A 1 88 ? 13.351 -0.413 16.941 1.00 62.56 88 LEU A N 1
ATOM 657 C CA . LEU A 1 88 ? 13.083 -0.741 18.336 1.00 62.56 88 LEU A CA 1
ATOM 658 C C . LEU A 1 88 ? 12.991 0.575 19.117 1.00 62.56 88 LEU A C 1
ATOM 660 O O . LEU A 1 88 ? 14.009 1.187 19.443 1.00 62.56 88 LEU A O 1
ATOM 664 N N . SER A 1 89 ? 11.775 1.043 19.379 1.00 55.00 89 SER A N 1
ATOM 665 C CA . SER A 1 89 ? 11.599 2.205 20.233 1.00 55.00 89 SER A CA 1
ATOM 666 C C . SER A 1 89 ? 11.710 1.758 21.684 1.00 55.00 89 SER A C 1
ATOM 668 O O . SER A 1 89 ? 10.881 1.003 22.184 1.00 55.00 89 SER A O 1
ATOM 670 N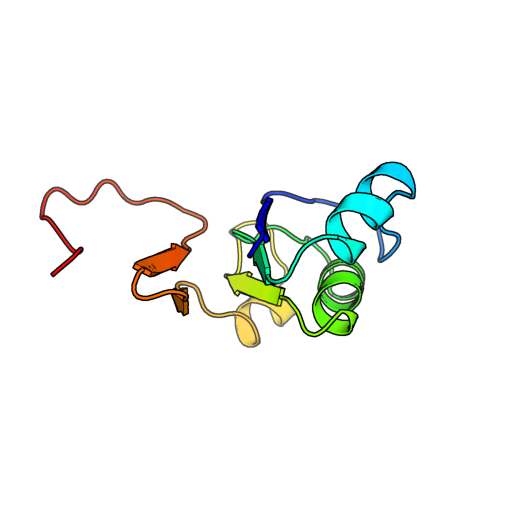 N . ILE A 1 90 ? 12.752 2.225 22.371 1.00 63.81 90 ILE A N 1
ATOM 671 C CA . ILE A 1 90 ? 12.936 2.019 23.819 1.00 63.81 90 ILE A CA 1
ATOM 672 C C . ILE A 1 90 ? 11.933 2.856 24.638 1.00 63.81 90 ILE A C 1
ATOM 674 O O . ILE A 1 90 ? 11.875 2.745 25.860 1.00 63.81 90 ILE A O 1
ATOM 678 N N . MET A 1 91 ? 11.159 3.712 23.965 1.00 59.03 91 MET A N 1
ATOM 679 C CA . MET A 1 91 ? 10.086 4.525 24.526 1.00 59.03 91 MET A CA 1
ATOM 680 C C . MET A 1 91 ? 8.787 4.250 23.771 1.00 59.03 91 MET A C 1
ATOM 682 O O . MET A 1 91 ? 8.797 4.088 22.554 1.00 59.03 91 MET A O 1
ATOM 686 N N . ASP A 1 92 ? 7.664 4.202 24.476 1.00 57.75 92 ASP A N 1
ATOM 687 C CA . ASP A 1 92 ? 6.361 4.029 23.842 1.00 57.75 92 ASP A CA 1
ATOM 688 C C . ASP A 1 92 ? 6.012 5.278 23.014 1.00 57.75 92 ASP A C 1
ATOM 690 O O . ASP A 1 92 ? 5.861 6.372 23.556 1.00 57.75 92 ASP A O 1
ATOM 694 N N . THR A 1 93 ? 5.937 5.126 21.690 1.00 59.62 93 THR A N 1
ATOM 695 C CA . THR A 1 93 ? 5.595 6.202 20.745 1.00 59.62 93 THR A CA 1
ATOM 696 C C . THR A 1 93 ? 4.143 6.123 20.279 1.00 59.62 93 THR A C 1
ATOM 698 O O . THR A 1 93 ? 3.802 6.727 19.264 1.00 59.62 93 THR A O 1
ATOM 701 N N . THR A 1 94 ? 3.297 5.337 20.953 1.00 55.78 94 THR A N 1
ATOM 702 C CA . THR A 1 94 ? 1.884 5.158 20.577 1.00 55.78 94 THR A CA 1
ATOM 703 C C . THR A 1 94 ? 0.932 6.178 21.215 1.00 55.78 94 THR A C 1
ATOM 705 O O . THR A 1 94 ? -0.276 6.093 20.991 1.00 55.78 94 THR A O 1
ATOM 708 N N . ALA A 1 95 ? 1.467 7.147 21.970 1.00 47.62 95 ALA A N 1
ATOM 709 C CA . ALA A 1 95 ? 0.718 8.235 22.607 1.00 47.62 95 ALA A CA 1
ATOM 710 C C . ALA A 1 95 ? 0.266 9.331 21.624 1.00 47.62 95 ALA A C 1
ATOM 712 O O . ALA A 1 95 ? 1.074 9.730 20.754 1.00 47.62 95 ALA A O 1
#

=== Feature glossary ===
Feature key, reading from the visual/contextual features back to the raw sequence:

Rendered structure images. Structure images are PyMOL renders from six orthogonal camera directions. Cartoon representation draws helices as coils and strands as arrows; sticks shows the backbone as bonds; surface shows the solvent-excluded envelope. Rainbow coloring maps sequence position to hue (blue→red, N→C); chain coloring assigns a distinct color per polypeptide.

Contact-map, Ramachandran, and PAE plots. Three diagnostic plots accompany the record. The Cα contact map visualizes the tertiary structure as a 2D adjacency matrix (8 Å cutoff, sequence-local contacts suppressed). The Ramachandran plot shows the distribution of backbone (φ, ψ) torsions, with points in the α and β basins reflecting secondary structure content. The PAE plot shows AlphaFold's inter-residue confidence as a color matrix.

InterPro / GO / CATH / organism. The annotation block draws on four external resources. InterPro: which protein families and domains the sequence belongs to. GO: standardized terms for what the protein does, what process it participates in, and where in the cell it acts. CATH: which structural fold it has in the CATH hierarchy. Organism: the species of origin.

Nearest PDB structures. Structural nearest neighbors (via Foldseek easy-search vs the PDB). Reported per hit: target PDB id, E-value, and alignment TM-score. A TM-score above ~0.5 is the conventional threshold for 'same fold'.

Predicted aligned error. Predicted aligned error is AlphaFold's pairwise confidence. Unlike pLDDT (per-residue), PAE is per-residue-pair and captures whether two parts of the structure are correctly placed relative to each other. Units are ångströms of expected positional error.

Solvent-accessible surface area. SASA measures how much of the protein is reachable by solvent. It is computed by rolling a water-sized probe over the atomic surface and summing the exposed area (Å²). Per-residue SASA distinguishes core (buried, low SASA) from surface (exposed, high SASA) residues; total SASA is a whole-molecule size measure.

B-factor. Crystallographic B-factors measure how much each atom's electron density is smeared out, in Å². They rise in mobile loops and surface residues and fall in the buried interior. In AlphaFold models this column is repurposed to hold pLDDT instead.

pLDDT. For AlphaFold models, the B-factor field carries pLDDT — the model's own estimate of local accuracy on a 0–100 scale. Regions with pLDDT<50 should be treated as essentially unmodeled; they often correspond to intrinsically disordered segments.

Backbone torsions (φ/ψ). φ (phi) and ψ (psi) are the two rotatable backbone dihedrals per residue: φ is the C(i-1)–N–Cα–C torsion, ψ is the N–Cα–C–N(i+1) torsion, both in degrees on (−180°, 180°]. α-helical residues cluster near (−60°, −45°); β-strand residues near (−120°, +130°). A Ramachandran plot is simply a scatter of (φ, ψ) for every residue.

Radius of gyration, Cα contacts, bounding box. Radius of gyration (Rg) is the root-mean-square distance of Cα atoms from their centroid — a single number for overall size and compactness. A globular domain of N residues has Rg ≈ 2.2·N^0.38 Å; an extended or disordered chain has a much larger Rg. The Cα contact count is the number of residue pairs whose Cα atoms are within 8 Å and are more than four positions apart in sequence — a standard proxy for tertiary packing density. The bounding box is the smallest axis-aligned box enclosing all Cα atoms.

Secondary structure (3-state, P-SEA). Three-state secondary structure (P-SEA) collapses the eight DSSP classes into helix (a), strand (b), and coil (c). P-SEA assigns these from Cα geometry alone — distances and angles — without requiring backbone oxygens, so it works on any Cα trace.

Secondary structure (8-state, DSSP). Secondary structure is the local, repeating backbone conformation. DSSP classifies it into eight states by reading the hydrogen-bond network: three helix types (H, G, I), two β types (E, B), two non-regular types (T, S), and unstructured coil (-).

Foldseek 3Di. The Foldseek 3Di string encodes local tertiary geometry as a 20-letter alphabet — one character per residue — derived from the relat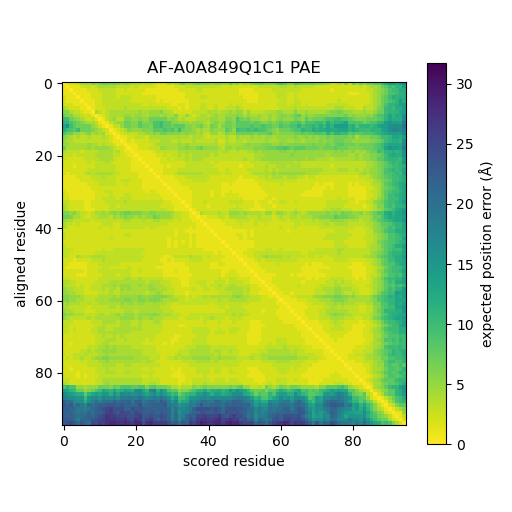ive positions of nearby Cα atoms. Unlike the amino-acid sequence, 3Di is a direct function of the 3D structure, so two proteins with the same fold have similar 3Di strings even at low sequence identity.

mmCIF coordinates. Structure coordinates are given as an mmCIF _atom_site loop: one row per atom with element, residue name, chain id, sequence number, and x/y/z position in Å. Only the four main-chain atoms per residue are included here; side chains are omitted to keep the record compact.

Sequence. This is the polypeptide sequence — one letter per residue, N-terminus first. Length ranges from a few dozen residues for small domains to over a thousand for large multi-domain proteins.